Protein AF-0000000083685462 (afdb_homodimer)

pLDDT: mean 94.97, std 6.35, range [63.12, 98.75]

Radius of gyration: 13.87 Å; Cα contacts (8 Å, |Δi|>4): 94; chains: 2; bounding box: 19×46×28 Å

Organism: NCBI:txid97028

Solvent-accessible surface area (backbone atoms only — not comparable to full-atom values): 4980 Å² total; per-residue (Å²): 118,63,67,62,54,50,52,51,50,54,49,50,52,51,53,48,39,53,50,29,52,51,50,21,52,53,23,54,74,71,66,37,60,68,60,19,51,25,29,49,48,19,36,49,35,64,70,108,117,63,66,62,53,49,51,49,51,54,49,51,51,53,52,48,40,54,50,30,53,51,49,22,52,53,24,54,74,72,66,37,60,68,60,20,52,24,30,49,48,19,36,48,34,65,71,108

Foldseek 3Di:
DCVVVVVVVLVVLVVLLVVLVVQLVVCVVVVNVVSNVVSVVVSVVSVD/DCVVVVVVVLVVLVVLLVVLVVQLVVCVVVVNVVSNVVSVVVSVVSVD

InterPro domains:
  IPR012961 ATP-dependent RNA helicase Ski2/MTR4, C-terminal [PF08148] (1-48)

Structure (mmCIF, N/CA/C/O backbone):
dat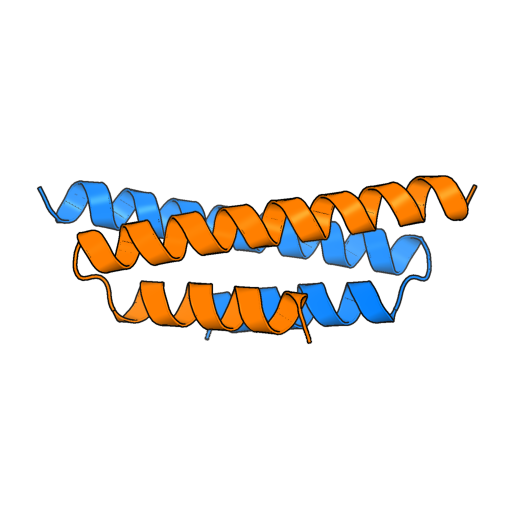a_AF-0000000083685462-model_v1
#
loop_
_entity.id
_entity.type
_entity.pdbx_description
1 polymer 'Superkiller viralicidic activity 2-like 2-like'
#
loop_
_atom_site.group_PDB
_atom_site.id
_atom_site.type_symbol
_atom_site.label_atom_id
_atom_site.label_alt_id
_atom_site.label_comp_id
_atom_site.label_asym_id
_atom_site.label_entity_id
_atom_site.label_seq_id
_atom_site.pdbx_PDB_ins_code
_atom_site.Cartn_x
_atom_site.Cartn_y
_atom_site.Cartn_z
_atom_site.occupancy
_atom_site.B_iso_or_equiv
_atom_site.auth_seq_id
_atom_site.auth_comp_id
_atom_site.auth_asym_id
_atom_site.auth_atom_id
_atom_site.pdbx_PDB_model_num
ATOM 1 N N . MET A 1 1 ? -2.006 25.922 3.656 1 63.12 1 MET A N 1
ATOM 2 C CA . MET A 1 1 ? -1.682 25.062 2.512 1 63.12 1 MET A CA 1
ATOM 3 C C . MET A 1 1 ? -1.501 23.625 2.943 1 63.12 1 MET A C 1
ATOM 5 O O . MET A 1 1 ? -1.866 22.703 2.209 1 63.12 1 MET A O 1
ATOM 9 N N . THR A 1 2 ? -1.247 23.438 4.293 1 76.94 2 THR A N 1
ATOM 10 C CA . THR A 1 2 ? -0.95 22.125 4.859 1 76.94 2 THR A CA 1
ATOM 11 C C . THR A 1 2 ? -2.23 21.312 5.059 1 76.94 2 THR A C 1
ATOM 13 O O . THR A 1 2 ? -2.25 20.109 4.84 1 76.94 2 THR A O 1
ATOM 16 N N . ASP A 1 3 ? -3.383 22.031 5.035 1 82.5 3 ASP A N 1
ATOM 17 C CA . ASP A 1 3 ? -4.598 21.297 5.375 1 82.5 3 ASP A CA 1
ATOM 18 C C . ASP A 1 3 ? -5.121 20.516 4.172 1 82.5 3 ASP A C 1
ATOM 20 O O . ASP A 1 3 ? -5.559 19.375 4.309 1 82.5 3 ASP A O 1
ATOM 24 N N . ILE A 1 4 ? -4.891 21.078 2.949 1 88.31 4 ILE A N 1
ATOM 25 C CA . ILE A 1 4 ? -5.379 20.422 1.742 1 88.31 4 ILE A CA 1
ATOM 26 C C . ILE A 1 4 ? -4.48 19.234 1.401 1 88.31 4 ILE A C 1
ATOM 28 O O . ILE A 1 4 ? -4.973 18.141 1.074 1 88.31 4 ILE A O 1
ATOM 32 N N . PHE A 1 5 ? -3.221 19.453 1.56 1 86.06 5 PHE A N 1
ATOM 33 C CA . PHE A 1 5 ? -2.252 18.406 1.248 1 86.06 5 PHE A CA 1
ATOM 34 C C . PHE A 1 5 ? -2.367 17.25 2.232 1 86.06 5 PHE A C 1
ATOM 36 O O . PHE A 1 5 ? -2.309 16.094 1.839 1 86.06 5 PHE A O 1
ATOM 43 N N . GLU A 1 6 ? -2.633 17.672 3.514 1 88.56 6 GLU A N 1
ATOM 44 C CA . GLU A 1 6 ? -2.842 16.641 4.523 1 88.56 6 GLU A CA 1
ATOM 45 C C . GLU A 1 6 ? -4.074 15.805 4.203 1 88.56 6 GLU A C 1
ATOM 47 O O . GLU A 1 6 ? -4.039 14.578 4.301 1 88.56 6 GLU A O 1
ATOM 52 N N . GLY A 1 7 ? -5.082 16.453 3.863 1 94.12 7 GLY A N 1
ATOM 53 C CA . GLY A 1 7 ? -6.297 15.75 3.488 1 94.12 7 GLY A CA 1
ATOM 54 C C . GLY A 1 7 ? -6.102 14.82 2.303 1 94.12 7 GLY A C 1
ATOM 55 O O . GLY A 1 7 ? -6.621 13.703 2.291 1 94.12 7 GLY A O 1
ATOM 56 N N . SER A 1 8 ? -5.352 15.172 1.356 1 94.88 8 SER A N 1
ATOM 57 C CA . SER A 1 8 ? -5.066 14.367 0.177 1 94.88 8 SER A CA 1
ATOM 58 C C . SER A 1 8 ? -4.285 13.109 0.544 1 94.88 8 SER A C 1
ATOM 60 O O . SER A 1 8 ? -4.582 12.016 0.046 1 94.88 8 SER A O 1
ATOM 62 N N . ILE A 1 9 ? -3.367 13.289 1.446 1 95.25 9 ILE A N 1
ATOM 63 C CA . ILE A 1 9 ? -2.533 12.148 1.803 1 95.25 9 ILE A CA 1
ATOM 64 C C . ILE A 1 9 ? -3.348 11.148 2.627 1 95.25 9 ILE A C 1
ATOM 66 O O . ILE A 1 9 ? -3.182 9.938 2.482 1 95.25 9 ILE A O 1
ATOM 70 N N . ILE A 1 10 ? -4.223 11.664 3.404 1 94.25 10 ILE A N 1
ATOM 71 C CA . ILE A 1 10 ? -5.082 10.789 4.199 1 94.25 10 ILE A CA 1
ATOM 72 C C . ILE A 1 10 ? -6.008 10 3.275 1 94.25 10 ILE A C 1
ATOM 74 O O . ILE A 1 10 ? -6.238 8.805 3.494 1 94.25 10 ILE A O 1
ATOM 78 N N . ARG A 1 11 ? -6.395 10.641 2.305 1 96.62 11 ARG A N 1
ATOM 79 C CA . ARG A 1 11 ? -7.242 9.953 1.336 1 96.62 11 ARG A CA 1
ATOM 80 C C . ARG A 1 11 ? -6.457 8.898 0.57 1 96.62 11 ARG A C 1
ATOM 82 O O . ARG A 1 11 ? -6.969 7.809 0.301 1 96.62 11 ARG A O 1
ATOM 89 N N . ALA A 1 12 ? -5.309 9.172 0.215 1 96.5 12 ALA A N 1
ATOM 90 C CA . ALA A 1 12 ? -4.453 8.203 -0.47 1 96.5 12 ALA A CA 1
ATOM 91 C C . ALA A 1 12 ? -4.199 6.977 0.402 1 96.5 12 ALA A C 1
ATOM 93 O O . ALA A 1 12 ? -4.246 5.844 -0.082 1 96.5 12 ALA A O 1
ATOM 94 N N . ALA A 1 13 ? -4.004 7.203 1.679 1 96.94 13 ALA A N 1
ATOM 95 C CA . ALA A 1 13 ? -3.789 6.105 2.617 1 96.94 13 ALA A CA 1
ATOM 96 C C . ALA A 1 13 ? -5.008 5.191 2.678 1 96.94 13 ALA A C 1
ATOM 98 O O . ALA A 1 13 ? -4.871 3.965 2.691 1 96.94 13 ALA A O 1
ATOM 99 N N . ARG A 1 14 ? -6.152 5.773 2.623 1 96.88 14 ARG A N 1
ATOM 100 C CA . ARG A 1 14 ? -7.387 4.996 2.676 1 96.88 14 ARG A CA 1
ATOM 101 C C . ARG A 1 14 ? -7.57 4.172 1.408 1 96.88 14 ARG A C 1
ATOM 103 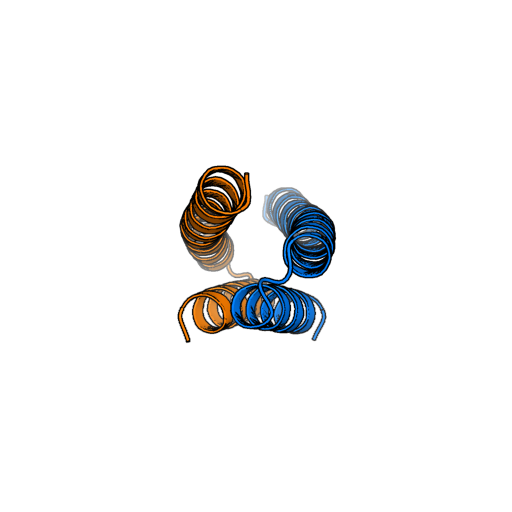O O . ARG A 1 14 ? -7.957 3.002 1.473 1 96.88 14 ARG A O 1
ATOM 110 N N . ARG A 1 15 ? -7.301 4.77 0.325 1 97.38 15 ARG A N 1
ATOM 111 C CA . ARG A 1 15 ? -7.398 4.051 -0.942 1 97.38 15 ARG A CA 1
ATOM 112 C C . ARG A 1 15 ? -6.398 2.9 -0.998 1 97.38 15 ARG A C 1
ATOM 114 O O . ARG A 1 15 ? -6.703 1.833 -1.531 1 97.38 15 ARG A O 1
ATOM 121 N N . LEU A 1 16 ? -5.234 3.131 -0.471 1 97.56 16 LEU A N 1
ATOM 122 C CA . LEU A 1 16 ? -4.219 2.086 -0.417 1 97.56 16 LEU A CA 1
ATO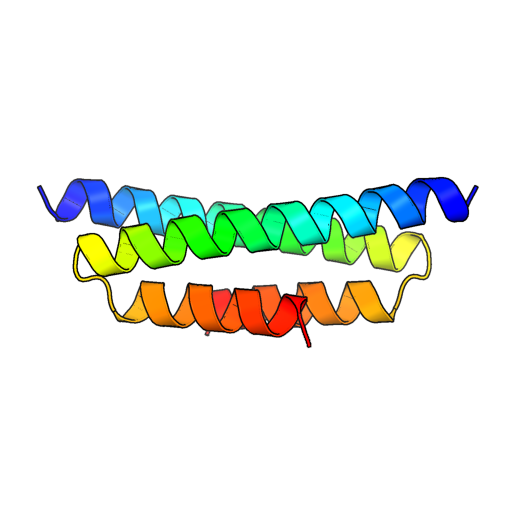M 123 C C . LEU A 1 16 ? -4.684 0.917 0.445 1 97.56 16 LEU A C 1
ATOM 125 O O . LEU A 1 16 ? -4.512 -0.244 0.068 1 97.56 16 LEU A O 1
ATOM 129 N N . ASP A 1 17 ? -5.293 1.248 1.479 1 98.25 17 ASP A N 1
ATOM 130 C CA . ASP A 1 17 ? -5.797 0.205 2.367 1 98.25 17 ASP A CA 1
ATOM 131 C C . ASP A 1 17 ? -6.84 -0.66 1.666 1 98.25 17 ASP A C 1
ATOM 133 O O . ASP A 1 17 ? -6.801 -1.889 1.759 1 98.25 17 ASP A O 1
ATOM 137 N N . GLU A 1 18 ? -7.676 -0.006 1.013 1 98.38 18 GLU A N 1
ATOM 138 C CA . GLU A 1 18 ? -8.695 -0.727 0.26 1 98.38 18 GLU A CA 1
ATOM 139 C C . GLU A 1 18 ? -8.07 -1.619 -0.807 1 98.38 18 GLU A C 1
ATOM 141 O O . GLU A 1 18 ? -8.484 -2.766 -0.986 1 98.38 18 GLU A O 1
ATOM 146 N N . PHE A 1 19 ? -7.145 -1.089 -1.508 1 98.06 19 PHE A N 1
ATOM 147 C CA . PHE A 1 19 ? -6.469 -1.851 -2.553 1 98.06 19 PHE A CA 1
ATOM 148 C C . PHE A 1 19 ? -5.73 -3.045 -1.96 1 98.06 19 PHE A C 1
ATOM 150 O O . PHE A 1 19 ? -5.793 -4.152 -2.5 1 98.06 19 PHE A O 1
ATOM 157 N N . LEU A 1 20 ? -5.039 -2.891 -0.874 1 98.38 20 LEU A N 1
ATOM 158 C CA . LEU A 1 20 ? -4.328 -3.973 -0.199 1 98.38 20 LEU A CA 1
ATOM 159 C C . LEU A 1 20 ? -5.281 -5.105 0.164 1 98.38 20 LEU A C 1
ATOM 161 O O . LEU A 1 20 ? -4.934 -6.281 0.027 1 98.38 20 LEU A O 1
ATOM 165 N N . ASN A 1 21 ? -6.492 -4.684 0.57 1 98.62 21 ASN A N 1
ATOM 166 C CA . ASN A 1 21 ? -7.484 -5.699 0.907 1 98.62 21 ASN A CA 1
ATOM 167 C C . ASN A 1 21 ? -7.922 -6.488 -0.326 1 98.62 21 ASN A C 1
ATOM 169 O O . ASN A 1 21 ? -8.156 -7.695 -0.246 1 98.62 21 ASN A O 1
ATOM 173 N N . GLN A 1 22 ? -7.977 -5.816 -1.412 1 98.44 22 GLN A N 1
ATOM 174 C CA . GLN A 1 22 ? -8.297 -6.496 -2.662 1 98.44 22 GLN A CA 1
ATOM 175 C C . GLN A 1 22 ? -7.172 -7.441 -3.078 1 98.44 22 GLN A C 1
ATOM 177 O O . GLN A 1 22 ? -7.43 -8.57 -3.51 1 98.44 22 GLN A O 1
ATOM 182 N N . LEU A 1 23 ? -5.957 -7.113 -2.893 1 98.06 23 LEU A N 1
ATOM 183 C CA . LEU A 1 23 ? -4.816 -7.945 -3.256 1 98.06 23 LEU A CA 1
ATOM 184 C C . LEU A 1 23 ? -4.691 -9.133 -2.311 1 98.06 23 LEU A C 1
ATOM 186 O O . LEU A 1 23 ? -4.309 -10.227 -2.73 1 98.06 23 LEU A O 1
ATOM 190 N N . ARG A 1 24 ? -4.996 -8.891 -1.112 1 98.38 24 ARG A N 1
ATOM 191 C CA . ARG A 1 24 ? -5.023 -9.984 -0.147 1 98.38 24 ARG A CA 1
ATOM 192 C C . ARG A 1 24 ? -6.023 -11.055 -0.565 1 98.38 24 ARG A C 1
ATOM 194 O O . ARG A 1 24 ? -5.691 -12.242 -0.588 1 98.38 24 ARG A O 1
ATOM 201 N N . ALA A 1 25 ? -7.184 -10.562 -0.91 1 98.12 25 ALA A N 1
ATOM 202 C CA . ALA A 1 25 ? -8.227 -11.484 -1.339 1 98.12 25 ALA A CA 1
ATOM 203 C C . ALA A 1 25 ? -7.82 -12.219 -2.613 1 98.12 25 ALA A C 1
ATOM 205 O O . ALA A 1 25 ? -8.078 -13.422 -2.756 1 98.12 25 ALA A O 1
ATOM 206 N N . ALA A 1 26 ? -7.254 -11.531 -3.535 1 96.69 26 ALA A N 1
ATOM 207 C CA . ALA A 1 26 ? -6.793 -12.141 -4.781 1 96.69 26 ALA A CA 1
ATOM 208 C C . ALA A 1 26 ? -5.719 -13.188 -4.516 1 96.69 26 ALA A C 1
ATOM 210 O O . ALA A 1 26 ? -5.758 -14.281 -5.082 1 96.69 26 ALA A O 1
ATOM 211 N N . ALA A 1 27 ? -4.805 -12.953 -3.689 1 97 27 ALA A N 1
ATOM 212 C CA . ALA A 1 27 ? -3.732 -13.883 -3.342 1 97 27 ALA A CA 1
ATOM 213 C C . ALA A 1 27 ? -4.289 -15.141 -2.674 1 97 27 ALA A C 1
ATOM 215 O O . ALA A 1 27 ? -3.834 -16.25 -2.947 1 97 27 ALA A O 1
ATOM 216 N N . ASP A 1 28 ? -5.254 -14.938 -1.839 1 97.19 28 ASP A N 1
ATOM 217 C CA . ASP A 1 28 ? -5.926 -16.047 -1.173 1 97.19 28 ASP A CA 1
ATOM 218 C C . ASP A 1 28 ? -6.602 -16.969 -2.188 1 97.19 28 ASP A C 1
ATOM 220 O O . ASP A 1 28 ? -6.441 -18.188 -2.133 1 97.19 28 ASP A O 1
ATOM 224 N N . ALA A 1 29 ? -7.223 -16.297 -3.07 1 95.62 29 ALA A N 1
ATOM 225 C CA . ALA A 1 29 ? -7.996 -17.031 -4.066 1 95.62 29 ALA A CA 1
ATOM 226 C C . ALA A 1 29 ? -7.086 -17.891 -4.945 1 95.62 29 ALA A C 1
ATOM 228 O O . ALA A 1 29 ? -7.469 -18.984 -5.371 1 95.62 29 ALA A O 1
ATOM 229 N N . VAL A 1 30 ? -5.91 -17.531 -5.121 1 93.31 30 VAL A N 1
ATOM 230 C CA . VAL A 1 30 ? -5.039 -18.234 -6.055 1 93.31 30 VAL A CA 1
ATOM 231 C C . VAL A 1 30 ? -4.055 -19.109 -5.277 1 93.31 30 VAL A C 1
ATOM 233 O O . VAL A 1 30 ? -3.221 -19.797 -5.875 1 93.31 30 VAL A O 1
ATOM 236 N N . GLY A 1 31 ? -4.059 -19.016 -3.967 1 95.12 31 GLY A N 1
ATOM 237 C CA . GLY A 1 31 ? -3.248 -19.906 -3.15 1 95.12 31 GLY A CA 1
ATOM 238 C C . GLY A 1 31 ? -1.859 -19.375 -2.871 1 95.12 31 GLY A C 1
ATOM 239 O O . GLY A 1 31 ? -0.919 -20.141 -2.654 1 95.12 31 GLY A O 1
ATOM 240 N N . GLU A 1 32 ? -1.691 -18.109 -3.055 1 94.38 32 GLU A N 1
ATOM 241 C CA . GLU A 1 32 ? -0.421 -17.453 -2.746 1 94.38 32 GLU A CA 1
ATOM 242 C C . GLU A 1 32 ? -0.391 -16.953 -1.304 1 94.38 32 GLU A C 1
ATOM 244 O O . GLU A 1 32 ? -0.53 -15.758 -1.052 1 94.38 32 GLU A O 1
ATOM 249 N N . ALA A 1 33 ? -0.067 -17.797 -0.398 1 96.69 33 ALA A N 1
ATOM 250 C CA . ALA A 1 33 ? -0.191 -17.531 1.034 1 96.69 33 ALA A CA 1
ATOM 251 C C . ALA A 1 33 ? 0.838 -16.5 1.496 1 96.69 33 ALA A C 1
ATOM 253 O O . ALA A 1 33 ? 0.546 -15.664 2.352 1 96.69 33 ALA A O 1
ATOM 254 N N . ASP A 1 34 ? 1.95 -16.672 0.924 1 95.69 34 ASP A N 1
ATOM 255 C CA . ASP A 1 34 ? 2.992 -15.727 1.332 1 95.69 34 ASP A CA 1
ATOM 256 C C . ASP A 1 34 ? 2.629 -14.297 0.939 1 95.69 34 ASP A C 1
ATOM 258 O O . ASP A 1 34 ? 2.73 -13.383 1.756 1 95.69 34 ASP A O 1
ATOM 262 N N . LEU A 1 35 ? 2.158 -14.117 -0.264 1 96.06 35 LEU A N 1
ATOM 263 C CA . LEU A 1 35 ? 1.738 -12.797 -0.709 1 96.06 35 LEU A CA 1
ATOM 264 C C . LEU A 1 35 ? 0.521 -12.32 0.076 1 96.06 35 LEU A C 1
ATOM 266 O O . LEU A 1 35 ? 0.424 -11.141 0.423 1 96.06 35 LEU A O 1
ATOM 270 N N . GLU A 1 36 ? -0.388 -13.148 0.327 1 98.19 36 GLU A N 1
ATOM 271 C CA . GLU A 1 36 ? -1.546 -12.805 1.148 1 98.19 36 GLU A CA 1
ATOM 272 C C . GLU A 1 36 ? -1.118 -12.219 2.49 1 98.19 36 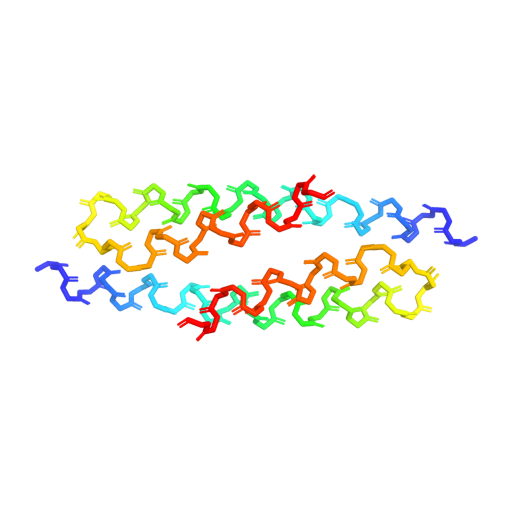GLU A C 1
ATOM 274 O O . GLU A 1 36 ? -1.606 -11.164 2.896 1 98.19 36 GLU A O 1
ATOM 279 N N . LYS A 1 37 ? -0.196 -12.812 3.174 1 98.38 37 LYS A N 1
ATOM 280 C CA . LYS A 1 37 ? 0.291 -12.359 4.477 1 98.38 37 LYS A CA 1
ATOM 281 C C . LYS A 1 37 ? 0.968 -10.992 4.363 1 98.38 37 LYS A C 1
ATOM 283 O O . LYS A 1 37 ? 0.806 -10.141 5.238 1 98.38 37 LYS A O 1
ATOM 288 N N . LYS A 1 38 ? 1.711 -10.883 3.307 1 98.25 38 LYS A N 1
ATOM 289 C CA . LYS A 1 38 ? 2.379 -9.602 3.1 1 98.25 38 LYS A CA 1
ATOM 290 C C . LYS A 1 38 ? 1.364 -8.477 2.928 1 98.25 38 LYS A C 1
ATOM 292 O O . LYS A 1 38 ? 1.521 -7.398 3.508 1 98.25 38 LYS A O 1
ATOM 297 N N . PHE A 1 39 ? 0.377 -8.641 2.182 1 98.69 39 PHE A N 1
ATOM 298 C CA . PHE A 1 39 ? -0.649 -7.625 1.966 1 98.69 39 PHE A CA 1
ATOM 299 C C . PHE A 1 39 ? -1.412 -7.344 3.256 1 98.69 39 PHE A C 1
ATOM 301 O O . PHE A 1 39 ? -1.736 -6.191 3.553 1 98.69 39 PHE A O 1
ATOM 308 N N . ALA A 1 40 ? -1.696 -8.344 4.02 1 98.69 40 ALA A N 1
ATOM 309 C CA . ALA A 1 40 ? -2.381 -8.18 5.297 1 98.69 40 ALA A CA 1
ATOM 310 C C . ALA A 1 40 ? -1.54 -7.352 6.266 1 98.69 40 ALA A C 1
ATOM 312 O O . ALA A 1 40 ? -2.049 -6.43 6.91 1 98.69 40 ALA A O 1
ATOM 313 N N . ALA A 1 41 ? -0.294 -7.691 6.316 1 98.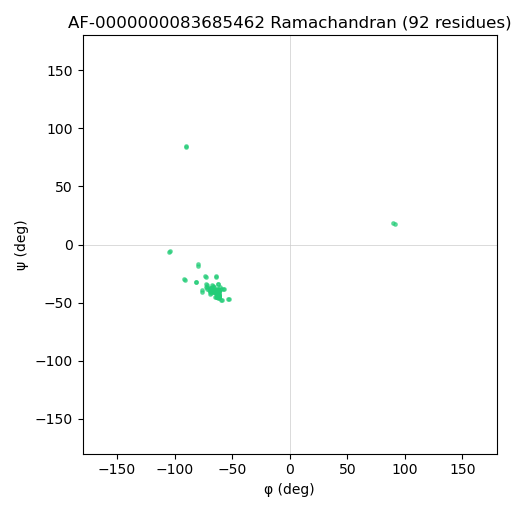5 41 ALA A N 1
ATOM 314 C CA . ALA A 1 41 ? 0.612 -6.961 7.199 1 98.5 41 ALA A CA 1
ATOM 315 C C . ALA A 1 41 ? 0.727 -5.5 6.777 1 98.5 41 ALA A C 1
ATOM 317 O O . ALA A 1 41 ? 0.743 -4.602 7.625 1 98.5 41 ALA A O 1
ATOM 318 N N . ALA A 1 42 ? 0.822 -5.293 5.473 1 98.62 42 ALA A N 1
ATOM 319 C CA . ALA A 1 42 ? 0.894 -3.926 4.969 1 98.62 42 ALA A CA 1
ATOM 320 C C . ALA A 1 42 ? -0.37 -3.146 5.316 1 98.62 42 ALA A C 1
ATOM 322 O O . ALA A 1 42 ? -0.297 -1.99 5.742 1 98.62 42 ALA A O 1
ATOM 323 N N . SER A 1 43 ? -1.506 -3.711 5.184 1 98.75 43 SER A N 1
ATOM 324 C CA . SER A 1 43 ? -2.768 -3.068 5.535 1 98.75 43 SER A CA 1
ATOM 325 C C . SER A 1 43 ? -2.816 -2.723 7.02 1 98.75 43 SER A C 1
ATOM 327 O O . SER A 1 43 ? -3.229 -1.621 7.391 1 98.75 43 SER A O 1
ATOM 329 N N . GLU A 1 44 ? -2.373 -3.631 7.805 1 98.31 44 GLU A N 1
ATOM 330 C CA . GLU A 1 44 ? -2.336 -3.41 9.242 1 98.31 44 GLU A CA 1
ATOM 331 C C . GLU A 1 44 ? -1.426 -2.238 9.602 1 98.31 44 GLU A C 1
ATOM 333 O O . GLU A 1 44 ? -1.754 -1.436 10.477 1 98.31 44 GLU A O 1
ATOM 338 N N . SER A 1 45 ? -0.339 -2.131 8.938 1 97.62 45 SER A N 1
ATOM 339 C CA . SER A 1 45 ? 0.602 -1.04 9.164 1 97.62 45 SER A CA 1
ATOM 340 C C . SER A 1 45 ? -0.035 0.312 8.859 1 97.62 45 SER A C 1
ATOM 342 O O . SER A 1 45 ? 0.233 1.3 9.555 1 97.62 45 SER A O 1
ATOM 344 N N . LEU A 1 46 ? -0.917 0.362 7.883 1 97.44 46 LEU A N 1
ATOM 345 C CA . LEU A 1 46 ? -1.57 1.613 7.516 1 97.44 46 LEU A CA 1
ATOM 346 C C . LEU A 1 46 ? -2.617 2.006 8.555 1 97.44 46 LEU A C 1
ATOM 348 O O . LEU A 1 46 ? -2.871 3.193 8.766 1 97.44 46 LEU A O 1
ATOM 352 N N . ARG A 1 47 ? -3.168 1.042 9.234 1 96.19 47 ARG A N 1
ATOM 353 C CA . ARG A 1 47 ? -4.285 1.295 10.141 1 96.19 47 ARG A CA 1
ATOM 354 C C . ARG A 1 47 ? -3.789 1.571 11.555 1 96.19 47 ARG A C 1
ATOM 356 O O . ARG A 1 47 ? -4.477 2.227 12.344 1 96.19 47 ARG A O 1
ATOM 363 N N . ARG A 1 48 ? -2.641 1.003 11.945 1 92.69 48 ARG A N 1
ATOM 364 C CA . ARG A 1 48 ? -2.107 1.165 13.289 1 92.69 48 ARG A CA 1
ATOM 365 C C . ARG A 1 48 ? -1.566 2.574 13.5 1 92.69 48 ARG A C 1
ATOM 367 O O . ARG A 1 48 ? -1.799 3.186 14.547 1 92.69 48 ARG A O 1
ATOM 374 N N . MET B 1 1 ? -2.697 -22.031 -15.117 1 63.25 1 MET B N 1
ATOM 375 C CA . MET B 1 1 ? -3.426 -20.781 -14.953 1 63.25 1 MET B CA 1
ATOM 376 C C . MET B 1 1 ? -2.91 -20 -13.75 1 63.25 1 MET B C 1
ATOM 378 O O . MET B 1 1 ? -2.871 -18.766 -13.766 1 63.25 1 MET B O 1
ATOM 382 N N . THR B 1 2 ? -2.176 -20.734 -12.844 1 76.94 2 THR B N 1
ATOM 383 C CA . THR B 1 2 ? -1.685 -20.172 -11.594 1 76.94 2 THR B CA 1
ATOM 384 C C . THR B 1 2 ? -0.427 -19.344 -11.836 1 76.94 2 THR B C 1
ATOM 386 O O . THR B 1 2 ? -0.26 -18.266 -11.242 1 76.94 2 THR B O 1
ATOM 389 N N . ASP B 1 3 ? 0.221 -19.578 -13.023 1 82.19 3 ASP B N 1
ATOM 390 C CA . ASP B 1 3 ? 1.499 -18.891 -13.211 1 82.19 3 ASP B CA 1
ATOM 391 C C . ASP B 1 3 ? 1.293 -17.453 -13.672 1 82.19 3 ASP B C 1
ATOM 393 O O . ASP B 1 3 ? 1.99 -16.547 -13.219 1 82.19 3 ASP B O 1
ATOM 397 N N . ILE B 1 4 ? 0.177 -17.219 -14.469 1 88.56 4 ILE B N 1
ATOM 398 C CA . ILE B 1 4 ? -0.084 -15.875 -14.984 1 88.56 4 ILE B CA 1
ATOM 399 C C . ILE B 1 4 ? -0.647 -15 -13.875 1 88.56 4 ILE B C 1
ATOM 401 O O . ILE B 1 4 ? -0.227 -13.852 -13.711 1 88.56 4 ILE B O 1
ATOM 405 N N . PHE B 1 5 ? -1.487 -15.594 -13.094 1 86.06 5 PHE B N 1
ATOM 406 C CA . PHE B 1 5 ? -2.119 -14.859 -12.008 1 86.06 5 PHE B CA 1
ATOM 407 C C . PHE B 1 5 ? -1.102 -14.523 -10.922 1 86.06 5 PHE B C 1
ATOM 409 O O . PHE B 1 5 ? -1.099 -13.406 -10.398 1 86.06 5 PHE B O 1
ATOM 416 N N . GLU B 1 6 ? -0.201 -15.523 -10.727 1 88.69 6 GLU B N 1
ATOM 417 C CA . GLU B 1 6 ? 0.866 -15.266 -9.766 1 88.69 6 GLU B CA 1
ATOM 418 C C . GLU B 1 6 ? 1.763 -14.117 -10.227 1 88.69 6 GLU B C 1
ATOM 420 O O . GLU B 1 6 ? 2.119 -13.242 -9.438 1 88.69 6 GLU B O 1
ATOM 425 N N . GLY B 1 7 ? 2.092 -14.172 -11.43 1 94.25 7 GLY B N 1
ATOM 426 C CA . GLY B 1 7 ? 2.904 -13.102 -11.977 1 94.25 7 GLY B CA 1
ATOM 427 C C . GLY B 1 7 ? 2.236 -11.742 -11.891 1 94.25 7 GLY B C 1
ATOM 428 O O . GLY B 1 7 ? 2.887 -10.742 -11.578 1 94.25 7 GLY B O 1
ATOM 429 N N . SER B 1 8 ? 0.995 -11.648 -12.055 1 95 8 SER B N 1
ATOM 430 C CA . SER B 1 8 ? 0.238 -10.406 -11.961 1 95 8 SER B CA 1
ATOM 431 C C . SER B 1 8 ? 0.236 -9.852 -10.539 1 95 8 SER B C 1
ATOM 433 O O . SER B 1 8 ? 0.409 -8.648 -10.336 1 95 8 SER B O 1
ATOM 435 N N . ILE B 1 9 ? 0.102 -10.75 -9.641 1 95.31 9 ILE B N 1
ATOM 436 C CA . ILE B 1 9 ? 0.029 -10.297 -8.25 1 95.31 9 ILE B CA 1
ATOM 437 C C . ILE B 1 9 ? 1.401 -9.805 -7.797 1 95.31 9 ILE B C 1
ATOM 439 O O . ILE B 1 9 ? 1.502 -8.836 -7.047 1 95.31 9 ILE B O 1
ATOM 443 N N . ILE B 1 10 ? 2.414 -10.445 -8.281 1 94.31 10 ILE B N 1
ATOM 444 C CA . ILE B 1 10 ? 3.768 -10.031 -7.941 1 94.31 10 ILE B CA 1
ATOM 445 C C . ILE B 1 10 ? 4.035 -8.641 -8.523 1 94.31 10 ILE B C 1
ATOM 447 O O . ILE B 1 10 ? 4.652 -7.797 -7.863 1 94.31 10 ILE B O 1
ATOM 451 N N . ARG B 1 11 ? 3.51 -8.453 -9.625 1 96.75 11 ARG B N 1
ATOM 452 C CA . ARG B 1 11 ? 3.67 -7.145 -10.242 1 96.75 11 ARG B CA 1
ATOM 453 C C . ARG B 1 11 ? 2.883 -6.082 -9.484 1 96.75 11 ARG B C 1
ATOM 455 O O . ARG B 1 11 ? 3.357 -4.957 -9.305 1 96.75 11 ARG B O 1
ATOM 462 N N . ALA B 1 12 ? 1.759 -6.367 -9.062 1 96.62 12 ALA B N 1
ATOM 463 C CA . ALA B 1 12 ? 0.95 -5.445 -8.273 1 96.62 12 ALA B CA 1
ATOM 464 C C . ALA B 1 12 ? 1.648 -5.086 -6.965 1 96.62 12 ALA B C 1
ATOM 466 O O . ALA B 1 12 ? 1.663 -3.92 -6.559 1 96.62 12 ALA B O 1
ATOM 467 N N . ALA B 1 13 ? 2.27 -6.07 -6.359 1 96.94 13 ALA B N 1
ATOM 468 C CA . ALA B 1 13 ? 3.004 -5.84 -5.117 1 96.94 13 ALA B CA 1
ATOM 469 C C . ALA B 1 13 ? 4.152 -4.859 -5.332 1 96.94 13 ALA B C 1
ATOM 471 O O . ALA B 1 13 ? 4.379 -3.967 -4.516 1 96.94 13 ALA B O 1
ATOM 472 N N . ARG B 1 14 ? 4.801 -4.977 -6.441 1 96.88 14 ARG B N 1
ATOM 473 C CA . ARG B 1 14 ? 5.926 -4.098 -6.754 1 96.88 14 ARG B CA 1
ATOM 474 C C . ARG B 1 14 ? 5.453 -2.668 -6.996 1 96.88 14 ARG B C 1
ATOM 476 O O . ARG B 1 14 ? 6.074 -1.715 -6.523 1 96.88 14 ARG B O 1
ATOM 483 N N . ARG B 1 15 ? 4.391 -2.58 -7.684 1 97.5 15 ARG B N 1
ATOM 484 C CA . ARG B 1 15 ? 3.836 -1.254 -7.941 1 97.5 15 ARG B CA 1
ATOM 485 C C . ARG B 1 15 ? 3.379 -0.593 -6.645 1 97.5 15 ARG B C 1
ATOM 487 O O . ARG B 1 15 ? 3.527 0.618 -6.473 1 97.5 15 ARG B O 1
ATOM 494 N N . LEU B 1 16 ? 2.811 -1.367 -5.801 1 97.56 16 LEU B N 1
ATOM 495 C CA . LEU B 1 16 ? 2.383 -0.861 -4.5 1 97.56 16 LEU B CA 1
ATOM 496 C C . LEU B 1 16 ? 3.576 -0.356 -3.695 1 97.56 16 LEU B C 1
ATOM 498 O O . LEU B 1 16 ? 3.508 0.71 -3.08 1 97.56 16 LEU B O 1
ATOM 502 N N . ASP B 1 17 ? 4.605 -1.08 -3.764 1 98.25 17 ASP B N 1
ATOM 503 C CA . ASP B 1 17 ? 5.809 -0.678 -3.039 1 98.25 17 ASP B CA 1
ATOM 504 C C . ASP B 1 17 ? 6.328 0.665 -3.543 1 98.25 17 ASP B C 1
ATOM 506 O O . ASP B 1 17 ? 6.672 1.542 -2.748 1 98.25 17 ASP B O 1
ATOM 510 N N . GLU B 1 18 ? 6.352 0.773 -4.789 1 98.38 18 GLU B N 1
ATOM 511 C CA . GLU B 1 18 ? 6.789 2.029 -5.391 1 98.38 18 GLU B CA 1
ATOM 512 C C . GLU B 1 18 ? 5.879 3.184 -4.98 1 98.38 18 GLU B C 1
ATOM 514 O O . GLU B 1 18 ? 6.359 4.273 -4.66 1 98.38 18 GLU B O 1
ATOM 519 N N . PHE B 1 19 ? 4.613 2.957 -5.008 1 98.12 19 PHE B N 1
ATOM 520 C CA . PHE B 1 19 ? 3.65 3.984 -4.633 1 98.12 19 PHE B CA 1
ATOM 521 C C . PHE B 1 19 ? 3.803 4.359 -3.164 1 98.12 19 PHE B C 1
ATOM 523 O O . PHE B 1 19 ? 3.783 5.543 -2.814 1 98.12 19 PHE B O 1
ATOM 530 N N . LEU B 1 20 ? 3.973 3.428 -2.311 1 98.38 20 LEU B N 1
ATOM 531 C CA . LEU B 1 20 ? 4.172 3.676 -0.888 1 98.38 20 LEU B CA 1
ATOM 532 C C . LEU B 1 20 ? 5.387 4.574 -0.657 1 98.38 20 LEU B C 1
ATOM 534 O O . LEU B 1 20 ? 5.352 5.465 0.194 1 98.38 20 LEU B O 1
ATOM 538 N N . ASN B 1 21 ? 6.418 4.324 -1.474 1 98.62 21 ASN B N 1
ATOM 539 C CA . ASN B 1 21 ? 7.613 5.156 -1.354 1 98.62 21 ASN B CA 1
ATOM 540 C C . ASN B 1 21 ? 7.332 6.598 -1.771 1 98.62 21 ASN B C 1
ATOM 542 O O . ASN B 1 21 ? 7.859 7.535 -1.171 1 98.62 21 ASN B O 1
ATOM 546 N N . GLN B 1 22 ? 6.508 6.73 -2.725 1 98.44 22 GLN B N 1
ATOM 547 C CA . GLN B 1 22 ? 6.109 8.07 -3.141 1 98.44 22 GLN B CA 1
ATOM 548 C C . GLN B 1 22 ? 5.273 8.758 -2.064 1 98.44 22 GLN B C 1
ATOM 550 O O . GLN B 1 22 ? 5.473 9.938 -1.775 1 98.44 22 GLN B O 1
ATOM 555 N N . LEU B 1 23 ? 4.426 8.086 -1.391 1 98.06 23 LEU B N 1
ATOM 556 C CA . LEU B 1 23 ? 3.582 8.648 -0.339 1 98.06 23 LEU B CA 1
ATOM 557 C C . LEU B 1 23 ? 4.406 8.969 0.903 1 98.06 23 LEU B C 1
ATOM 559 O O . LEU B 1 23 ? 4.141 9.961 1.59 1 98.06 23 LEU B O 1
ATOM 563 N N . ARG B 1 24 ? 5.336 8.148 1.149 1 98.38 24 ARG B N 1
ATOM 564 C CA . ARG B 1 24 ? 6.258 8.422 2.248 1 98.38 24 ARG B CA 1
ATOM 565 C C . ARG B 1 24 ? 6.98 9.75 2.037 1 98.38 24 ARG B C 1
ATOM 567 O O . ARG B 1 24 ? 7.031 10.586 2.939 1 98.38 24 ARG B O 1
ATOM 574 N N . ALA B 1 25 ? 7.473 9.883 0.827 1 98.12 25 ALA B N 1
ATOM 575 C CA . ALA B 1 25 ? 8.188 11.109 0.492 1 98.12 25 ALA B 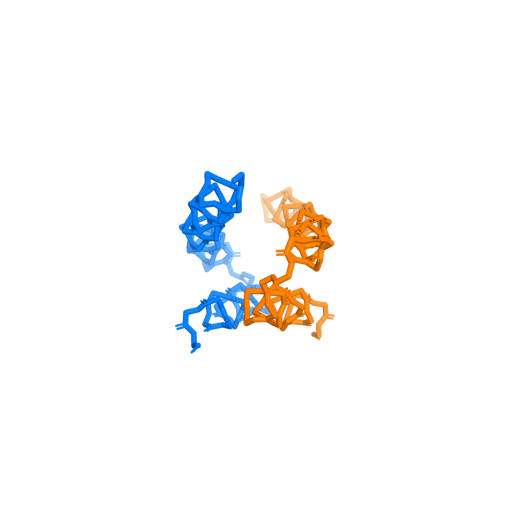CA 1
ATOM 576 C C . ALA B 1 25 ? 7.262 12.32 0.569 1 98.12 25 ALA B C 1
ATOM 578 O O . ALA B 1 25 ? 7.66 13.383 1.042 1 98.12 25 ALA B O 1
ATOM 579 N N . ALA B 1 26 ? 6.078 12.188 0.074 1 96.62 26 ALA B N 1
ATOM 580 C CA . ALA B 1 26 ? 5.102 13.273 0.123 1 96.62 26 ALA B CA 1
ATOM 581 C C . ALA B 1 26 ? 4.77 13.648 1.564 1 96.62 26 ALA B C 1
ATOM 583 O O . ALA B 1 26 ? 4.711 14.836 1.908 1 96.62 26 ALA B O 1
ATOM 584 N N . ALA B 1 27 ? 4.566 12.758 2.408 1 96.94 27 ALA B N 1
ATOM 585 C CA . ALA B 1 27 ? 4.258 12.992 3.816 1 96.94 27 ALA B CA 1
ATOM 586 C C . ALA B 1 27 ? 5.414 13.703 4.52 1 96.94 27 ALA B C 1
ATOM 588 O O . ALA B 1 27 ? 5.191 14.594 5.34 1 96.94 27 ALA B O 1
ATOM 589 N N . ASP B 1 28 ? 6.605 13.297 4.188 1 97.06 28 ASP B N 1
ATOM 590 C CA . ASP B 1 28 ? 7.805 13.93 4.73 1 97.06 28 ASP B CA 1
ATOM 591 C C . ASP B 1 28 ? 7.875 15.398 4.34 1 97.06 28 ASP B C 1
ATOM 593 O O . ASP B 1 28 ? 8.109 16.266 5.188 1 97.06 28 ASP B O 1
ATOM 597 N N . ALA B 1 29 ? 7.594 15.562 3.135 1 95.5 29 ALA B N 1
ATOM 598 C CA . ALA B 1 29 ? 7.699 16.906 2.586 1 95.5 29 ALA B CA 1
ATOM 599 C C . ALA B 1 29 ? 6.699 17.859 3.252 1 95.5 29 ALA B C 1
ATOM 601 O O . ALA B 1 29 ? 6.988 19.031 3.439 1 95.5 29 ALA B O 1
ATOM 602 N N . VAL B 1 30 ? 5.652 17.391 3.727 1 93.19 30 VAL B N 1
ATOM 603 C CA . VAL B 1 30 ? 4.609 18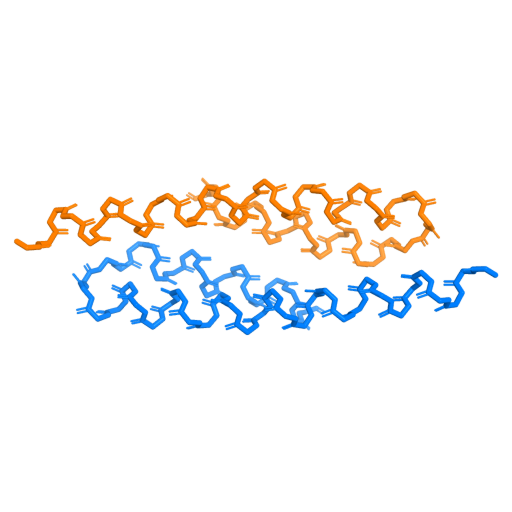.266 4.254 1 93.19 30 VAL B CA 1
ATOM 604 C C . VAL B 1 30 ? 4.625 18.219 5.781 1 93.19 30 VAL B C 1
ATOM 606 O O . VAL B 1 30 ? 3.812 18.875 6.434 1 93.19 30 VAL B O 1
ATOM 609 N N . GLY B 1 31 ? 5.434 17.359 6.344 1 95 31 GLY B N 1
ATOM 610 C CA . GLY B 1 31 ? 5.605 17.359 7.785 1 95 31 GLY B CA 1
ATOM 611 C C . GLY B 1 31 ? 4.645 16.422 8.492 1 95 31 GLY B C 1
ATOM 612 O O . GLY B 1 31 ? 4.309 16.625 9.664 1 95 31 GLY B O 1
ATOM 613 N N . GLU B 1 32 ? 4.082 15.516 7.773 1 94.31 32 GLU B N 1
ATOM 614 C CA . GLU B 1 32 ? 3.197 14.516 8.359 1 94.31 32 GLU B CA 1
ATOM 615 C C . GLU B 1 32 ? 3.977 13.273 8.789 1 94.31 32 GLU B C 1
ATOM 617 O O . GLU B 1 32 ? 3.934 12.242 8.117 1 94.31 32 GLU B O 1
ATOM 622 N N . ALA B 1 33 ? 4.523 13.297 9.953 1 96.62 33 ALA B N 1
ATOM 623 C CA . ALA B 1 33 ? 5.469 12.281 10.422 1 96.62 33 ALA B CA 1
ATOM 624 C C . ALA B 1 33 ? 4.762 10.961 10.703 1 96.62 33 ALA B C 1
ATOM 626 O O . ALA B 1 33 ? 5.309 9.891 10.438 1 96.62 33 ALA B O 1
ATOM 627 N N . ASP B 1 34 ? 3.637 11.148 11.219 1 95.62 34 ASP B N 1
ATOM 628 C CA . ASP B 1 34 ? 2.908 9.922 11.531 1 95.62 34 ASP B CA 1
ATOM 629 C C . ASP B 1 34 ? 2.551 9.148 10.266 1 95.62 34 ASP B C 1
ATOM 631 O O . ASP B 1 34 ? 2.773 7.941 10.18 1 95.62 34 ASP B O 1
ATOM 635 N N . LEU B 1 35 ? 2.062 9.828 9.266 1 96.06 35 LEU B N 1
ATOM 636 C CA . LEU B 1 35 ? 1.738 9.188 7.996 1 96.06 35 LEU B CA 1
ATOM 637 C C . LEU B 1 35 ? 2.998 8.672 7.309 1 96.06 35 LEU B C 1
ATOM 639 O O . LEU B 1 35 ? 2.99 7.59 6.715 1 96.06 35 LEU B O 1
ATOM 643 N N . GLU B 1 36 ? 4.027 9.391 7.348 1 98.19 36 GLU B N 1
ATOM 644 C CA . GLU B 1 36 ? 5.301 8.945 6.793 1 98.19 36 GLU B CA 1
ATOM 645 C C . GLU B 1 36 ? 5.711 7.59 7.371 1 98.19 36 GLU B C 1
ATOM 647 O O . GLU B 1 36 ? 6.055 6.672 6.629 1 98.19 36 GLU B O 1
A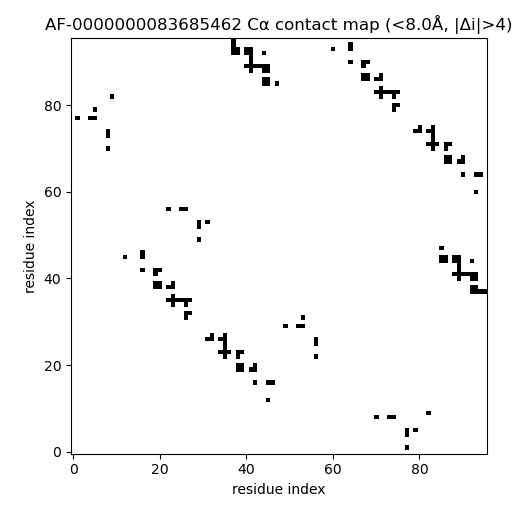TOM 652 N N . LYS B 1 37 ? 5.641 7.383 8.656 1 98.31 37 LYS B N 1
ATOM 653 C CA . LYS B 1 37 ? 6.016 6.141 9.336 1 98.31 37 LYS B CA 1
ATOM 654 C C . LYS B 1 37 ? 5.105 4.992 8.906 1 98.31 37 LYS B C 1
ATOM 656 O O . LYS B 1 37 ? 5.57 3.863 8.727 1 98.31 37 LYS B O 1
ATOM 661 N N . LYS B 1 38 ? 3.873 5.359 8.805 1 98.25 38 LYS B N 1
ATOM 662 C CA . LYS B 1 38 ? 2.93 4.328 8.375 1 98.25 38 LYS B CA 1
ATOM 663 C C . LYS B 1 38 ? 3.256 3.828 6.973 1 98.25 38 LYS B C 1
ATOM 665 O O . LYS B 1 38 ? 3.24 2.621 6.719 1 98.25 38 LYS B O 1
ATOM 670 N N . PHE B 1 39 ? 3.508 4.625 6.082 1 98.69 39 PHE B N 1
ATOM 671 C CA . PHE B 1 39 ? 3.848 4.246 4.719 1 98.69 39 PHE B CA 1
ATOM 672 C C . PHE B 1 39 ? 5.156 3.463 4.684 1 98.69 39 PHE B C 1
ATOM 674 O O . PHE B 1 39 ? 5.285 2.49 3.938 1 98.69 39 PHE B O 1
ATOM 681 N N . ALA B 1 40 ? 6.129 3.863 5.445 1 98.69 40 ALA B N 1
ATOM 682 C CA . ALA B 1 40 ? 7.406 3.156 5.52 1 98.69 40 ALA B CA 1
ATOM 683 C C . ALA B 1 40 ? 7.219 1.735 6.043 1 98.69 40 ALA B C 1
ATOM 685 O O . ALA B 1 40 ? 7.766 0.783 5.484 1 98.69 40 ALA B O 1
ATOM 686 N N . ALA B 1 41 ? 6.434 1.646 7.098 1 98.5 41 ALA B N 1
ATOM 687 C CA . ALA B 1 41 ? 6.164 0.333 7.68 1 98.5 41 ALA B CA 1
ATOM 688 C C . ALA B 1 41 ? 5.438 -0.569 6.688 1 98.5 41 ALA B C 1
ATOM 690 O O . ALA B 1 41 ? 5.742 -1.759 6.578 1 98.5 41 ALA B O 1
ATOM 691 N N . ALA B 1 42 ? 4.477 0.028 5.973 1 98.62 42 ALA B N 1
ATOM 692 C CA . ALA B 1 42 ? 3.748 -0.742 4.969 1 98.62 42 ALA B CA 1
ATOM 693 C C . ALA B 1 42 ? 4.684 -1.22 3.859 1 98.62 42 ALA B C 1
ATOM 695 O O . ALA B 1 42 ? 4.613 -2.375 3.434 1 98.62 42 ALA B O 1
ATOM 696 N N . SER B 1 43 ? 5.551 -0.431 3.41 1 98.75 43 SER B N 1
ATOM 697 C CA . SER B 1 43 ? 6.52 -0.807 2.387 1 98.75 43 SER B CA 1
ATOM 698 C C . SER B 1 43 ? 7.426 -1.934 2.869 1 98.75 43 SER B C 1
ATOM 700 O O . SER B 1 43 ? 7.68 -2.893 2.137 1 98.75 43 SER B O 1
ATOM 702 N N . GLU B 1 44 ? 7.855 -1.817 4.062 1 98.31 44 GLU B N 1
ATOM 703 C CA . GLU B 1 44 ? 8.703 -2.846 4.656 1 98.31 44 GLU B CA 1
ATOM 704 C C . GLU B 1 44 ? 7.98 -4.188 4.727 1 98.31 44 GLU B C 1
ATOM 706 O O . GLU B 1 44 ? 8.578 -5.234 4.465 1 98.31 44 GLU B O 1
ATOM 711 N N . SER B 1 45 ? 6.742 -4.141 5.047 1 97.69 45 SER B N 1
ATOM 712 C CA . SER B 1 45 ? 5.938 -5.355 5.129 1 97.69 45 SER B CA 1
ATOM 713 C C . SER B 1 45 ? 5.844 -6.051 3.773 1 97.69 45 SER B C 1
ATOM 715 O O . SER B 1 45 ? 5.844 -7.281 3.699 1 97.69 45 SER B O 1
ATOM 717 N N . LEU B 1 46 ? 5.816 -5.285 2.707 1 97.38 46 LEU B N 1
ATOM 718 C CA . LEU B 1 46 ? 5.723 -5.859 1.37 1 97.38 46 LEU B CA 1
ATOM 719 C C . LEU B 1 46 ? 7.039 -6.512 0.963 1 97.38 46 LEU B C 1
ATOM 721 O O . LEU B 1 46 ? 7.051 -7.484 0.205 1 97.38 46 LEU B O 1
ATOM 725 N N . ARG B 1 47 ? 8.133 -6.035 1.488 1 96.19 47 ARG B N 1
ATOM 726 C CA . ARG B 1 47 ? 9.453 -6.484 1.052 1 96.19 47 ARG B CA 1
ATOM 727 C C . ARG B 1 47 ? 9.938 -7.66 1.894 1 96.19 47 ARG B C 1
ATOM 729 O O . ARG B 1 47 ? 10.758 -8.461 1.438 1 96.19 47 ARG B O 1
ATOM 736 N N . ARG B 1 48 ? 9.523 -7.727 3.176 1 92.69 48 ARG B N 1
ATOM 737 C CA . ARG B 1 48 ? 9.969 -8.781 4.078 1 92.69 48 ARG B CA 1
ATOM 738 C C . ARG B 1 48 ? 9.328 -10.117 3.713 1 92.69 48 ARG B C 1
ATOM 740 O O . ARG B 1 48 ? 10 -11.148 3.707 1 92.69 48 ARG B O 1
#

Secondary structure (DSSP, 8-state):
-HHHHHHHHHHHHHHHHHHHHHHHHHHHHHT-HHHHHHHHHHHHHHH-/-HHHHHHHHHHHHHHHHHHHHHHHHHHHHHT-HHHHHHHHHHHHHHH-

Sequence (96 aa):
MTDIFEGSIIRAARRLDEFLNQLRAAADAVGEADLEKKFAAASESLRRMTDIFEGSIIRAARRLDEFLNQLRAAADAVGEADLEKKFAAASESLRR

Nearest PDB structures (foldseek):
  8qfv-assembly1_0  TM=9.259E-01  e=8.642E+00  Synechocystis sp. PCC 6803
  6zw4-assembly1_H  TM=6.813E-01  e=8.081E+00  Nostoc punctiforme
  6zw4-assembly1_T  TM=6.813E-01  e=8.081E+00  Nostoc punctiforme
  6zw4-assembly1_GA  TM=6.813E-01  e=8.081E+00  Nostoc punctiforme
  6zw4-assembly1_SA  TM=6.813E-01  e=8.081E+00  Nostoc punctiforme